Protein AF-A0A8T5HCG6-F1 (afdb_monomer_lite)

pLDDT: mean 71.58, std 20.63, range [33.31, 95.06]

Foldseek 3Di:
DPDPDDPPVVVVVVVVVVVVVVVPCQDPDAWKWKQFPNWTWIDHRQKTWTADPVRWIWIQHLQAIWTWAADPVGTDTDGPDRPRNPPSVLVVVCVVVQADPPRGGMDMDGDPDDDPVRVVCCVPCVVVVVPDPVVVVVVVD

Radius of gyration: 20.38 Å; chains: 1; bounding box: 42×38×75 Å

Secondary structure (DSSP, 8-state):
---SSSSHHHHHHHHHHHHHHSSS------EEEEEETTEEEEEETTEEEEE-TTS-EEEEETTEEEEEEEETTEEEEEEEE--TTHHHHHHHHHHHHTEETTTEE-EEEE-SS--HHHHHHHHHHHHHHSS-HHHHHHTT-

Sequence (141 aa):
MKKILLIVIIVALLGGALYVLTANDEPLIDDYVCKINEVDYYTHRGLVFLESKEGEEYIYTDFGVYQRKETRDGWILKIHSNNKNSAYTTVFKWIEAGEHPMAGKIKCKTFDTNPEGLQTFVDTHQMLFKIDEEKFKEIEE

Structure (mmCIF, N/CA/C/O backbone):
data_AF-A0A8T5HCG6-F1
#
_entry.id   AF-A0A8T5HCG6-F1
#
loop_
_atom_site.group_PDB
_atom_site.id
_atom_site.type_symbol
_atom_site.label_atom_id
_atom_site.label_alt_id
_atom_site.label_comp_id
_atom_site.label_asym_id
_atom_site.label_entity_id
_atom_site.label_seq_id
_atom_site.pdbx_PDB_ins_code
_atom_site.Cartn_x
_atom_site.Cartn_y
_atom_site.Cartn_z
_atom_site.occupancy
_atom_site.B_iso_or_equiv
_atom_site.auth_seq_id
_atom_site.auth_comp_id
_atom_site.auth_asym_id
_atom_site.auth_atom_id
_atom_site.pdbx_PDB_model_num
ATOM 1 N N . MET A 1 1 ? 25.851 13.483 -56.332 1.00 45.41 1 MET A N 1
ATOM 2 C CA . MET A 1 1 ? 25.786 14.024 -54.955 1.00 45.41 1 MET A CA 1
ATOM 3 C C . MET A 1 1 ? 24.323 14.146 -54.538 1.00 45.41 1 MET A C 1
ATOM 5 O O . MET A 1 1 ? 23.690 15.099 -54.957 1.00 45.41 1 MET A O 1
ATOM 9 N N . LYS A 1 2 ? 23.748 13.144 -53.853 1.00 47.28 2 LYS A N 1
ATOM 10 C CA . LYS A 1 2 ? 22.361 13.146 -53.318 1.00 47.28 2 LYS A CA 1
ATOM 11 C C . LYS A 1 2 ? 22.117 11.849 -52.517 1.00 47.28 2 LYS A C 1
ATOM 13 O O . LYS A 1 2 ? 21.382 10.988 -52.972 1.00 47.28 2 LYS A O 1
ATOM 18 N N . LYS A 1 3 ? 22.808 11.631 -51.388 1.00 46.78 3 LYS A N 1
ATOM 19 C CA . LYS A 1 3 ? 22.551 10.468 -50.494 1.00 46.78 3 LYS A CA 1
ATOM 20 C C . LYS A 1 3 ? 22.836 10.720 -49.002 1.00 46.78 3 LYS A C 1
ATOM 22 O O . LYS A 1 3 ? 22.959 9.773 -48.242 1.00 46.78 3 LYS A O 1
ATOM 27 N N . ILE A 1 4 ? 22.918 11.975 -48.557 1.00 51.75 4 ILE A N 1
ATOM 28 C CA . ILE A 1 4 ? 23.166 12.299 -47.141 1.00 51.75 4 ILE A CA 1
ATOM 29 C C . ILE A 1 4 ? 22.197 13.404 -46.714 1.00 51.75 4 ILE A C 1
ATOM 31 O O . ILE A 1 4 ? 22.594 14.526 -46.441 1.00 51.75 4 ILE A O 1
ATOM 35 N N . LEU A 1 5 ? 20.894 13.129 -46.775 1.00 45.59 5 LEU A N 1
ATOM 36 C CA . LEU A 1 5 ? 19.886 14.019 -46.184 1.00 45.59 5 LEU A CA 1
ATOM 37 C C . LEU A 1 5 ? 18.588 13.277 -45.825 1.00 45.59 5 LEU A C 1
ATOM 39 O O . LEU A 1 5 ? 17.509 13.850 -45.892 1.00 45.59 5 LEU A O 1
ATOM 43 N N . LEU A 1 6 ? 18.677 11.982 -45.503 1.00 44.53 6 LEU A N 1
ATOM 44 C CA . LEU A 1 6 ? 17.494 11.180 -45.157 1.00 44.53 6 LEU A CA 1
ATOM 45 C C . LEU A 1 6 ? 17.616 10.409 -43.838 1.00 44.53 6 LEU A C 1
ATOM 47 O O . LEU A 1 6 ? 16.671 9.740 -43.443 1.00 44.53 6 LEU A O 1
ATOM 51 N N . ILE A 1 7 ? 18.750 10.515 -43.139 1.00 46.38 7 ILE A N 1
ATOM 52 C CA . ILE A 1 7 ? 18.980 9.771 -41.888 1.00 46.38 7 ILE A CA 1
ATOM 53 C C . ILE A 1 7 ? 18.686 10.633 -40.648 1.00 46.38 7 ILE A C 1
ATOM 55 O O . ILE A 1 7 ? 18.326 10.102 -39.606 1.00 46.38 7 ILE A O 1
ATOM 59 N N . VAL A 1 8 ? 18.725 11.966 -40.755 1.00 44.16 8 VAL A N 1
ATOM 60 C CA . VAL A 1 8 ? 18.524 12.848 -39.587 1.00 44.16 8 VAL A CA 1
ATOM 61 C C . VAL A 1 8 ? 17.040 13.032 -39.225 1.00 44.16 8 VAL A C 1
ATOM 63 O O . VAL A 1 8 ? 16.716 13.259 -38.066 1.00 44.16 8 VAL A O 1
ATOM 66 N N . ILE A 1 9 ? 16.113 12.858 -40.174 1.00 43.97 9 ILE A N 1
ATOM 67 C CA . ILE A 1 9 ? 14.672 13.064 -39.920 1.00 43.97 9 ILE A CA 1
ATOM 68 C C . ILE A 1 9 ? 14.012 11.823 -39.288 1.00 43.97 9 ILE A C 1
ATOM 70 O O . ILE A 1 9 ? 13.065 11.954 -38.517 1.00 43.97 9 ILE A O 1
ATOM 74 N N . ILE A 1 10 ? 14.543 10.620 -39.530 1.00 44.94 10 ILE A N 1
ATOM 75 C CA . ILE A 1 10 ? 13.970 9.377 -38.982 1.00 44.94 10 ILE A CA 1
ATOM 76 C C . ILE A 1 10 ? 14.291 9.224 -37.485 1.00 44.94 10 ILE A C 1
ATOM 78 O O . ILE A 1 10 ? 13.461 8.730 -36.726 1.00 44.94 10 ILE A O 1
ATOM 82 N N . VAL A 1 11 ? 15.445 9.718 -37.026 1.00 44.50 11 VAL A N 1
ATOM 83 C CA . VAL A 1 11 ? 15.828 9.630 -35.604 1.00 44.50 11 VAL A CA 1
ATOM 84 C C . VAL A 1 11 ? 15.055 10.638 -34.741 1.00 44.50 11 VAL A C 1
ATOM 86 O O . VAL A 1 11 ? 14.708 10.327 -33.605 1.00 44.50 11 VAL A O 1
ATOM 89 N N . ALA A 1 12 ? 14.694 11.806 -35.284 1.00 43.84 12 ALA A N 1
ATOM 90 C CA . ALA A 1 12 ? 13.930 12.814 -34.543 1.00 43.84 12 ALA A CA 1
ATOM 91 C C . ALA A 1 12 ? 12.440 12.449 -34.377 1.00 43.84 12 ALA A C 1
ATOM 93 O O . ALA A 1 12 ? 11.852 12.743 -33.338 1.00 43.84 12 ALA A O 1
ATOM 94 N N . LEU A 1 13 ? 11.835 11.765 -35.357 1.00 41.88 13 LEU A N 1
ATOM 95 C CA . LEU A 1 13 ? 10.433 11.333 -35.269 1.00 41.88 13 LEU A CA 1
ATOM 96 C C . LEU A 1 13 ? 10.245 10.073 -34.413 1.00 41.88 13 LEU A C 1
ATOM 98 O O . LEU A 1 13 ? 9.227 9.959 -33.738 1.00 41.88 13 LEU A O 1
ATOM 102 N N . LEU A 1 14 ? 11.224 9.163 -34.372 1.00 43.00 14 LEU A N 1
ATOM 103 C CA . LEU A 1 14 ? 11.157 7.989 -33.493 1.00 43.00 14 LEU A CA 1
ATOM 104 C C . LEU A 1 14 ? 11.483 8.332 -32.033 1.00 43.00 14 LEU A C 1
ATOM 106 O O . LEU A 1 14 ? 10.837 7.802 -31.137 1.00 43.00 14 LEU A O 1
ATOM 110 N N . GLY A 1 15 ? 12.420 9.253 -31.779 1.00 38.19 15 GLY A N 1
ATOM 111 C CA . GLY A 1 15 ? 12.734 9.697 -30.415 1.00 38.19 15 GLY A CA 1
ATOM 112 C C . GLY A 1 15 ? 11.633 10.561 -29.790 1.00 38.19 15 GLY A C 1
ATOM 113 O O . GLY A 1 15 ? 11.306 10.385 -28.620 1.00 38.19 15 GLY A O 1
ATOM 114 N N . GLY A 1 16 ? 11.020 11.455 -30.576 1.00 36.78 16 GLY A N 1
ATOM 115 C CA . GLY A 1 16 ? 9.930 12.316 -30.108 1.00 36.78 16 GLY A CA 1
ATOM 116 C C . GLY A 1 16 ? 8.605 11.577 -29.909 1.00 36.78 16 GLY A C 1
ATOM 117 O O . GLY A 1 16 ? 7.895 11.860 -28.952 1.00 36.78 16 GLY A O 1
ATOM 118 N N . ALA A 1 17 ? 8.284 10.592 -30.757 1.00 39.59 17 ALA A N 1
ATOM 119 C CA . ALA A 1 17 ? 7.066 9.796 -30.602 1.00 39.59 17 ALA A CA 1
ATOM 120 C C . ALA A 1 17 ? 7.168 8.752 -29.476 1.00 39.59 17 ALA A C 1
ATOM 122 O O . ALA A 1 17 ? 6.157 8.469 -28.839 1.00 39.59 17 ALA A O 1
ATOM 123 N N . LEU A 1 18 ? 8.365 8.220 -29.177 1.00 37.97 18 LEU A N 1
ATOM 124 C CA . LEU A 1 18 ? 8.540 7.370 -27.993 1.00 37.97 18 LEU A CA 1
ATOM 125 C C . LEU A 1 18 ? 8.436 8.167 -26.687 1.00 37.97 18 LEU A C 1
ATOM 127 O O . LEU A 1 18 ? 7.856 7.662 -25.736 1.00 37.97 18 LEU A O 1
ATOM 131 N N . TYR A 1 19 ? 8.930 9.409 -26.639 1.00 39.81 19 TYR A N 1
ATOM 132 C CA . TYR A 1 19 ? 8.864 10.216 -25.413 1.00 39.81 19 TYR A CA 1
ATOM 133 C C . TYR A 1 19 ? 7.443 10.709 -25.089 1.00 39.81 19 TYR A C 1
ATOM 135 O O . TYR A 1 19 ? 7.106 10.938 -23.932 1.00 39.81 19 TYR A O 1
ATOM 143 N N . VAL A 1 20 ? 6.583 10.843 -26.106 1.00 36.59 20 VAL A N 1
ATOM 144 C CA . VAL A 1 20 ? 5.169 11.224 -25.924 1.00 36.59 20 VAL A CA 1
ATOM 145 C C . VAL A 1 20 ? 4.284 10.015 -25.574 1.00 36.59 20 VAL A C 1
ATOM 147 O O . VAL A 1 20 ? 3.180 10.200 -25.073 1.00 36.59 20 VAL A O 1
ATOM 150 N N . LEU A 1 21 ? 4.772 8.780 -25.745 1.00 36.62 21 LEU A N 1
ATOM 151 C CA . LEU A 1 21 ? 4.100 7.574 -25.240 1.00 36.62 21 LEU A CA 1
ATOM 152 C C . LEU A 1 21 ? 4.445 7.248 -23.780 1.00 36.62 21 LEU A C 1
ATOM 154 O O . LEU A 1 21 ? 3.695 6.513 -23.158 1.00 36.62 21 LEU A O 1
ATOM 158 N N . THR A 1 22 ? 5.515 7.819 -23.222 1.00 40.72 22 THR A N 1
ATOM 159 C CA . THR A 1 22 ? 5.927 7.614 -21.816 1.00 40.72 22 THR A CA 1
ATOM 160 C C . THR A 1 22 ? 5.470 8.738 -20.877 1.00 40.72 22 THR A C 1
ATOM 162 O O . THR A 1 22 ? 5.982 8.883 -19.773 1.00 40.72 22 THR A O 1
ATOM 165 N N . ALA A 1 23 ? 4.566 9.609 -21.334 1.00 36.47 23 ALA A N 1
ATOM 166 C CA . ALA A 1 23 ? 4.023 10.720 -20.543 1.00 36.47 23 ALA A CA 1
ATOM 167 C C . ALA A 1 23 ? 2.548 10.510 -20.151 1.00 36.47 23 ALA A C 1
ATOM 169 O O . ALA A 1 23 ? 1.916 11.428 -19.638 1.00 36.47 23 ALA A O 1
ATOM 170 N N . ASN A 1 24 ? 2.023 9.305 -20.393 1.00 36.78 24 ASN A N 1
ATOM 171 C CA . ASN A 1 24 ? 0.665 8.880 -20.046 1.00 36.78 24 ASN A CA 1
ATOM 172 C C . ASN A 1 24 ? 0.663 7.560 -19.247 1.00 36.78 24 ASN A C 1
ATOM 174 O O . ASN A 1 24 ? -0.345 6.857 -19.221 1.00 36.78 24 ASN A O 1
ATOM 178 N N . ASP A 1 25 ? 1.795 7.215 -18.627 1.00 42.94 25 ASP A N 1
ATOM 179 C CA . ASP A 1 25 ? 1.958 5.996 -17.835 1.00 42.94 25 ASP A CA 1
ATOM 180 C C . ASP A 1 25 ? 1.242 6.148 -16.481 1.00 42.94 25 ASP A C 1
ATOM 182 O O . ASP A 1 25 ? 1.854 6.399 -15.443 1.00 42.94 25 ASP A O 1
ATOM 186 N N . GLU A 1 26 ? -0.084 5.989 -16.488 1.00 40.03 26 GLU A N 1
ATOM 187 C CA . GLU A 1 26 ? -0.766 5.416 -15.327 1.00 40.03 26 GLU A CA 1
ATOM 188 C C . GLU A 1 26 ? -0.042 4.101 -14.966 1.00 40.03 26 GLU A C 1
ATOM 190 O O . GLU A 1 26 ? 0.268 3.316 -15.870 1.00 40.03 26 GLU A O 1
ATOM 195 N N . PRO A 1 27 ? 0.274 3.826 -13.689 1.00 43.41 27 PRO A N 1
ATOM 196 C CA . PRO A 1 27 ? 1.024 2.626 -13.338 1.00 43.41 27 PRO A CA 1
ATOM 197 C C . PRO A 1 27 ? 0.304 1.336 -13.780 1.00 43.41 27 PRO A C 1
ATOM 199 O O . PRO A 1 27 ? -0.755 0.977 -13.269 1.00 43.41 27 PRO A O 1
ATOM 202 N N . LEU A 1 28 ? 0.939 0.619 -14.714 1.00 46.25 28 LEU A N 1
ATOM 203 C CA . LEU A 1 28 ? 0.532 -0.636 -15.373 1.00 46.25 28 LEU A CA 1
ATOM 204 C C . LEU A 1 28 ? 0.674 -1.894 -14.480 1.00 46.25 28 LEU A C 1
ATOM 206 O O . LEU A 1 28 ? 1.230 -2.906 -14.907 1.00 46.25 28 LEU A O 1
ATOM 210 N N . ILE A 1 29 ? 0.238 -1.866 -13.218 1.00 50.94 29 ILE A N 1
ATOM 211 C CA . ILE A 1 29 ? 0.454 -2.988 -12.281 1.00 50.94 29 ILE A CA 1
ATOM 212 C C . ILE A 1 29 ? -0.794 -3.171 -11.399 1.00 50.94 29 ILE A C 1
ATOM 214 O O . ILE A 1 29 ? -0.907 -2.559 -10.340 1.00 50.94 29 ILE A O 1
ATOM 218 N N . ASP A 1 30 ? -1.754 -3.986 -11.858 1.00 67.62 30 ASP A N 1
ATOM 219 C CA . ASP A 1 30 ? -3.096 -4.012 -11.250 1.00 67.62 30 ASP A CA 1
ATOM 220 C C . ASP A 1 30 ? -3.168 -4.712 -9.883 1.00 67.62 30 ASP A C 1
ATOM 222 O O . ASP A 1 30 ? -3.776 -4.136 -8.991 1.00 67.62 30 ASP A O 1
ATOM 226 N N . ASP A 1 31 ? -2.523 -5.869 -9.672 1.00 84.12 31 ASP A N 1
ATOM 227 C CA . ASP A 1 31 ? -2.605 -6.624 -8.405 1.00 84.12 31 ASP A CA 1
ATOM 228 C C . ASP A 1 31 ? -1.385 -7.539 -8.195 1.00 84.12 31 ASP A C 1
ATOM 230 O O . ASP A 1 31 ? -1.310 -8.645 -8.740 1.00 84.12 31 ASP A O 1
ATOM 234 N N . TYR A 1 32 ? -0.401 -7.095 -7.406 1.00 88.94 32 TYR A N 1
ATOM 235 C CA . TYR A 1 32 ? 0.795 -7.887 -7.091 1.00 88.94 32 TYR A CA 1
ATOM 236 C C . TYR A 1 32 ? 1.128 -7.857 -5.610 1.00 88.94 32 TYR A C 1
ATOM 238 O O . TYR A 1 32 ? 0.946 -6.857 -4.927 1.00 88.94 32 TYR A O 1
ATOM 246 N N . VAL A 1 33 ? 1.675 -8.964 -5.121 1.00 93.12 33 VAL A N 1
ATOM 247 C CA . VAL A 1 33 ? 2.308 -9.041 -3.811 1.00 93.12 33 VAL A CA 1
ATOM 248 C C . VAL A 1 33 ? 3.803 -9.249 -4.001 1.00 93.12 33 VAL A C 1
ATOM 250 O O . VAL A 1 33 ? 4.240 -10.198 -4.661 1.00 93.12 33 VAL A O 1
ATOM 253 N N . CYS A 1 34 ? 4.586 -8.340 -3.435 1.00 92.06 34 CYS A N 1
ATOM 254 C CA . CYS A 1 34 ? 6.037 -8.326 -3.499 1.00 92.06 34 CYS A CA 1
ATOM 255 C C . CYS A 1 34 ? 6.617 -8.537 -2.105 1.00 92.06 34 CYS A C 1
ATOM 257 O O . CYS A 1 34 ? 6.281 -7.809 -1.174 1.00 92.06 34 CYS A O 1
ATOM 259 N N . LYS A 1 35 ? 7.527 -9.504 -1.959 1.00 91.88 35 LYS A N 1
ATOM 260 C CA . LYS A 1 35 ? 8.210 -9.723 -0.680 1.00 91.88 35 LYS A CA 1
ATOM 261 C C . LYS A 1 35 ? 9.464 -8.856 -0.590 1.00 91.88 35 LYS A C 1
ATOM 263 O O . LYS A 1 35 ? 10.391 -9.035 -1.383 1.00 91.88 35 LYS A O 1
ATOM 268 N N . ILE A 1 36 ? 9.512 -7.959 0.393 1.00 91.38 36 ILE A N 1
ATOM 269 C CA . ILE A 1 36 ? 10.648 -7.072 0.678 1.00 91.38 36 ILE A CA 1
ATOM 270 C C . ILE A 1 36 ? 10.979 -7.193 2.170 1.00 91.38 36 ILE A C 1
ATOM 272 O O . ILE A 1 36 ? 10.129 -6.945 3.015 1.00 91.38 36 ILE A O 1
ATOM 276 N N . ASN A 1 37 ? 12.211 -7.583 2.522 1.00 89.00 37 ASN A N 1
ATOM 277 C CA . ASN A 1 37 ? 12.649 -7.738 3.925 1.00 89.00 37 ASN A CA 1
ATOM 278 C C . ASN A 1 37 ? 11.721 -8.610 4.809 1.00 89.00 37 ASN A C 1
ATOM 280 O O . ASN A 1 37 ? 11.521 -8.315 5.991 1.00 89.00 37 ASN A O 1
ATOM 284 N N . GLU A 1 38 ? 11.186 -9.701 4.248 1.00 88.94 38 GLU A N 1
ATOM 285 C CA . GLU A 1 38 ? 10.196 -10.600 4.877 1.00 88.94 38 GLU A CA 1
ATOM 286 C C . GLU A 1 38 ? 8.807 -9.996 5.126 1.00 88.94 38 GLU A C 1
ATOM 288 O O . GLU A 1 38 ? 7.992 -10.622 5.796 1.00 88.94 38 GLU A O 1
ATOM 293 N N . VAL A 1 39 ? 8.519 -8.824 4.565 1.00 92.12 39 VAL A N 1
ATOM 294 C CA . VAL A 1 39 ? 7.196 -8.196 4.595 1.00 92.12 39 VAL A CA 1
ATOM 295 C C . VAL A 1 39 ? 6.573 -8.278 3.206 1.00 92.12 39 VAL A C 1
ATOM 297 O O . VAL A 1 39 ? 7.259 -8.079 2.199 1.00 92.12 39 VAL A O 1
ATOM 300 N N . ASP A 1 40 ? 5.284 -8.596 3.159 1.00 93.69 40 ASP A N 1
ATOM 301 C CA . ASP A 1 40 ? 4.510 -8.658 1.925 1.00 93.69 40 ASP A CA 1
ATOM 302 C C . ASP A 1 40 ? 3.888 -7.282 1.638 1.00 93.69 40 ASP A C 1
ATOM 304 O O . ASP A 1 40 ? 3.128 -6.745 2.443 1.00 93.69 40 ASP A O 1
ATOM 308 N N . TYR A 1 41 ? 4.233 -6.715 0.482 1.00 93.56 41 TYR A N 1
ATOM 309 C CA . TYR A 1 41 ? 3.725 -5.441 -0.022 1.00 93.56 41 TYR A CA 1
ATOM 310 C C . TYR A 1 41 ? 2.734 -5.718 -1.148 1.00 93.56 41 TYR A C 1
ATOM 312 O O . TYR A 1 41 ? 3.122 -6.218 -2.203 1.00 93.56 41 TYR A O 1
ATOM 320 N N . TYR A 1 42 ? 1.468 -5.395 -0.919 1.00 93.06 42 TYR A N 1
ATOM 321 C CA . TYR A 1 42 ? 0.359 -5.578 -1.848 1.00 93.06 42 TYR A CA 1
ATOM 322 C C . TYR A 1 42 ? 0.130 -4.288 -2.629 1.00 93.06 42 TYR A C 1
ATOM 324 O O . TYR A 1 42 ? -0.239 -3.270 -2.051 1.00 93.06 42 TYR A O 1
ATOM 332 N N . THR A 1 43 ? 0.345 -4.313 -3.938 1.00 88.31 43 THR A N 1
ATOM 333 C CA . THR A 1 43 ? 0.064 -3.191 -4.835 1.00 88.31 43 THR A CA 1
ATOM 334 C C . THR A 1 43 ? -1.304 -3.381 -5.474 1.00 88.31 43 THR A C 1
ATOM 336 O O . THR A 1 43 ? -1.522 -4.426 -6.084 1.00 88.31 43 THR A O 1
ATOM 339 N N . HIS A 1 44 ? -2.190 -2.389 -5.366 1.00 85.81 44 HIS A N 1
ATOM 340 C CA . HIS A 1 44 ? -3.525 -2.418 -5.973 1.00 85.81 44 HIS A CA 1
ATOM 341 C C . HIS A 1 44 ? -3.892 -1.042 -6.532 1.00 85.81 44 HIS A C 1
ATOM 343 O O . HIS A 1 44 ? -4.149 -0.121 -5.766 1.00 85.81 44 HIS A O 1
ATOM 349 N N . ARG A 1 45 ? -3.965 -0.859 -7.853 1.00 78.12 45 ARG A N 1
ATOM 350 C CA . ARG A 1 45 ? -4.498 0.386 -8.461 1.00 78.12 45 ARG A CA 1
ATOM 351 C C . ARG A 1 45 ? -3.990 1.696 -7.821 1.00 78.12 45 ARG A C 1
ATOM 353 O O . ARG A 1 45 ? -4.782 2.518 -7.357 1.00 78.12 45 ARG A O 1
ATOM 360 N N . GLY A 1 46 ? -2.675 1.871 -7.756 1.00 74.44 46 GLY A N 1
ATOM 361 C CA . GLY A 1 46 ? -2.079 3.106 -7.232 1.00 74.44 46 GLY A CA 1
ATOM 362 C C . GLY A 1 46 ? -2.005 3.209 -5.702 1.00 74.44 46 GLY A C 1
ATOM 363 O O . GLY A 1 46 ? -1.807 4.292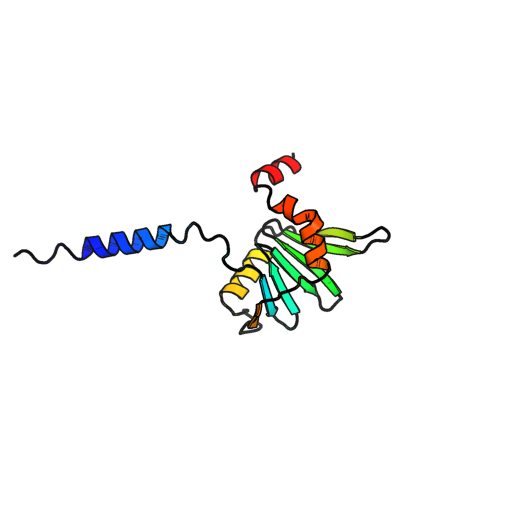 -5.158 1.00 74.44 46 GLY A O 1
ATOM 364 N N . LEU A 1 47 ? -2.166 2.096 -4.983 1.00 84.00 47 LEU A N 1
ATOM 365 C CA . LEU A 1 47 ? -1.904 2.018 -3.545 1.00 84.00 47 LEU A CA 1
ATOM 366 C C . LEU A 1 47 ? -0.924 0.887 -3.235 1.00 84.00 47 LEU A C 1
ATOM 368 O O . LEU A 1 47 ? -0.855 -0.106 -3.964 1.00 84.00 47 LEU A O 1
ATOM 372 N N . VAL A 1 48 ? -0.214 1.016 -2.116 1.00 90.00 48 VAL A N 1
ATOM 373 C CA . VAL A 1 48 ? 0.552 -0.084 -1.521 1.00 90.00 48 VAL A CA 1
ATOM 374 C C . VAL A 1 48 ? 0.057 -0.357 -0.107 1.00 90.00 48 VAL A C 1
ATOM 376 O O . VAL A 1 48 ? 0.074 0.530 0.740 1.00 90.00 48 VAL A O 1
ATOM 379 N N . PHE A 1 49 ? -0.363 -1.586 0.157 1.00 92.94 49 PHE A N 1
ATOM 380 C CA . PHE A 1 49 ? -0.722 -2.079 1.479 1.00 92.94 49 PHE A CA 1
ATOM 381 C C . PHE A 1 49 ? 0.371 -3.001 2.017 1.00 92.94 49 PHE A C 1
ATOM 383 O O . PHE A 1 49 ? 0.941 -3.797 1.273 1.00 92.94 49 PHE A O 1
ATOM 390 N N . LEU A 1 50 ? 0.646 -2.926 3.314 1.00 95.06 50 LEU A N 1
ATOM 391 C CA . LEU A 1 50 ? 1.472 -3.908 4.008 1.00 95.06 50 LEU A CA 1
ATOM 392 C C . LEU A 1 50 ? 1.029 -4.069 5.462 1.00 95.06 50 LEU A C 1
ATOM 394 O O . LEU A 1 50 ? 0.473 -3.149 6.059 1.00 95.06 50 LEU A O 1
ATOM 398 N N . GLU A 1 51 ? 1.373 -5.209 6.042 1.00 93.69 51 GLU A N 1
ATOM 399 C CA . GLU A 1 51 ? 1.296 -5.458 7.479 1.00 93.69 51 GLU A CA 1
ATOM 400 C C . GLU A 1 51 ? 2.723 -5.511 8.039 1.00 93.69 51 GLU A C 1
ATOM 402 O O . GLU A 1 51 ? 3.589 -6.212 7.505 1.00 93.69 51 GLU A O 1
ATOM 407 N N . SER A 1 52 ? 3.013 -4.730 9.079 1.00 89.06 52 SER A N 1
ATOM 408 C CA . SER A 1 52 ? 4.321 -4.765 9.732 1.00 89.06 52 SER A CA 1
ATOM 409 C C . SER A 1 52 ? 4.506 -6.060 10.523 1.00 89.06 52 SER A C 1
ATOM 411 O O . SER A 1 52 ? 3.568 -6.811 10.776 1.00 89.06 52 SER A O 1
ATOM 413 N N . LYS A 1 53 ? 5.733 -6.322 10.981 1.00 86.19 53 LYS A N 1
ATOM 414 C CA . LYS A 1 53 ? 6.028 -7.509 11.806 1.00 86.19 53 LYS A CA 1
ATOM 415 C C . LYS A 1 53 ? 5.291 -7.506 13.147 1.00 86.19 53 LYS A C 1
ATOM 417 O O . LYS A 1 53 ? 5.159 -8.548 13.779 1.00 86.19 53 LYS A O 1
ATOM 422 N N . GLU A 1 54 ? 4.853 -6.333 13.580 1.00 88.25 54 GLU A N 1
ATOM 423 C CA . GLU A 1 54 ? 4.090 -6.089 14.796 1.00 88.25 54 GLU A CA 1
ATOM 424 C C . GLU A 1 54 ? 2.570 -6.194 14.574 1.00 88.25 54 GLU A C 1
ATOM 426 O O . GLU A 1 54 ? 1.820 -6.018 15.531 1.00 88.25 54 GLU A O 1
ATOM 431 N N . GLY A 1 55 ? 2.118 -6.494 13.349 1.00 88.12 55 GLY A N 1
ATOM 432 C CA . GLY A 1 55 ? 0.700 -6.598 12.987 1.00 88.12 55 GLY A CA 1
ATOM 433 C C . GLY A 1 55 ? 0.043 -5.260 12.641 1.00 88.12 55 GLY A C 1
ATOM 434 O O . GLY A 1 55 ? -1.178 -5.168 12.575 1.00 88.12 55 GLY A O 1
ATOM 435 N N . GLU A 1 56 ? 0.832 -4.199 12.457 1.00 91.94 56 GLU A N 1
ATOM 436 C CA . GLU A 1 56 ? 0.299 -2.881 12.120 1.00 91.94 56 GLU A CA 1
ATOM 437 C C . GLU A 1 56 ? 0.077 -2.766 10.613 1.00 91.94 56 GLU A C 1
ATOM 439 O O . GLU A 1 56 ? 0.999 -2.943 9.816 1.00 91.94 56 GLU A O 1
ATOM 444 N N . GLU A 1 57 ? -1.142 -2.422 10.220 1.00 93.75 57 GLU A N 1
ATOM 445 C CA . GLU A 1 57 ? -1.528 -2.310 8.819 1.00 93.75 57 GLU A CA 1
ATOM 446 C C . GLU A 1 57 ? -1.323 -0.888 8.298 1.00 93.75 57 GLU A C 1
ATOM 448 O O . GLU A 1 57 ? -1.858 0.086 8.842 1.00 93.75 57 GLU A O 1
ATOM 453 N N . TYR A 1 58 ? -0.587 -0.770 7.195 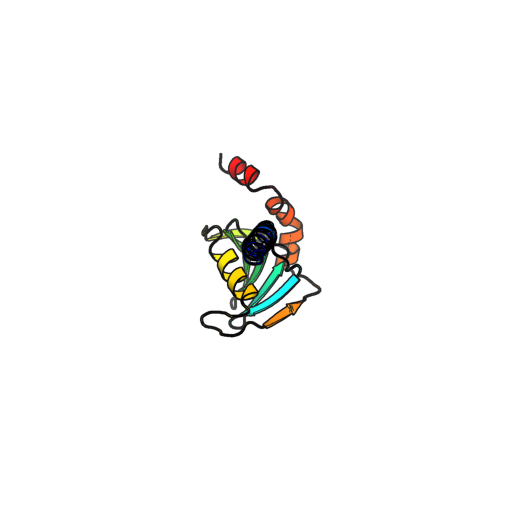1.00 92.44 58 TYR A N 1
ATOM 454 C CA . TYR A 1 58 ? -0.294 0.501 6.556 1.00 92.44 58 TYR A CA 1
ATOM 455 C C . TYR A 1 58 ? -0.742 0.542 5.106 1.00 92.44 58 TYR A C 1
ATOM 457 O O . TYR A 1 58 ? -0.648 -0.438 4.372 1.00 92.44 58 TYR A O 1
ATOM 465 N N . ILE A 1 59 ? -1.176 1.729 4.693 1.00 90.19 59 ILE A N 1
ATOM 466 C CA . ILE A 1 59 ? -1.650 2.021 3.348 1.00 90.19 59 ILE A CA 1
ATOM 467 C C . ILE A 1 59 ? -0.917 3.255 2.853 1.00 90.19 59 ILE A C 1
ATOM 469 O O . ILE A 1 59 ? -0.986 4.329 3.456 1.00 90.19 59 ILE A O 1
ATOM 473 N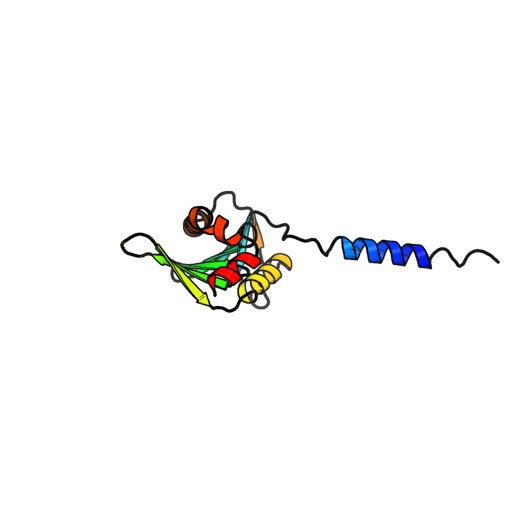 N . TYR A 1 60 ? -0.158 3.075 1.783 1.00 88.56 60 TYR A N 1
ATOM 474 C CA . TYR A 1 60 ? 0.653 4.103 1.157 1.00 88.56 60 TYR A CA 1
ATOM 475 C C . TYR A 1 60 ? -0.062 4.524 -0.119 1.00 88.56 60 TYR A C 1
ATOM 477 O O . TYR A 1 60 ? -0.343 3.693 -0.983 1.00 88.56 60 TYR A O 1
ATOM 485 N N . THR A 1 61 ? -0.337 5.814 -0.229 1.00 79.81 61 THR A N 1
ATOM 486 C CA . THR A 1 61 ? -0.900 6.441 -1.423 1.00 79.81 61 THR A CA 1
ATOM 487 C C . THR A 1 61 ? -0.037 7.640 -1.807 1.00 79.81 61 THR A C 1
ATOM 489 O O . THR A 1 61 ? 0.838 8.062 -1.040 1.00 79.81 61 THR A O 1
ATOM 492 N N . ASP A 1 62 ? -0.311 8.237 -2.962 1.00 74.31 62 ASP A N 1
ATOM 493 C CA . ASP A 1 62 ? 0.289 9.520 -3.351 1.00 74.31 62 ASP A CA 1
ATOM 494 C C . ASP A 1 62 ? 0.020 10.628 -2.308 1.00 74.31 62 ASP A C 1
ATOM 496 O O . ASP A 1 62 ? 0.857 11.486 -2.020 1.00 74.31 62 ASP A O 1
ATOM 500 N N . PHE A 1 63 ? -1.103 10.547 -1.595 1.00 72.12 63 PHE A N 1
ATOM 501 C CA . PHE A 1 63 ? -1.511 11.549 -0.608 1.00 72.12 63 PHE A CA 1
ATOM 502 C C . PHE A 1 63 ? -0.894 11.358 0.783 1.00 72.12 63 PHE A C 1
ATOM 504 O O . PHE A 1 63 ? -0.983 12.262 1.618 1.00 72.12 63 PHE A O 1
ATOM 511 N N . GLY A 1 64 ? -0.247 10.222 1.053 1.00 79.00 64 GLY A N 1
ATOM 512 C CA . GLY A 1 64 ? 0.450 9.987 2.314 1.00 79.00 64 GLY A CA 1
ATOM 513 C C . GLY A 1 64 ? 0.442 8.537 2.781 1.00 79.00 64 GLY A C 1
ATOM 514 O O . GLY A 1 64 ? 0.072 7.613 2.058 1.00 79.00 64 GLY A O 1
ATOM 515 N N . VAL A 1 65 ? 0.879 8.350 4.027 1.00 86.38 65 VAL A N 1
ATOM 516 C CA . VAL A 1 65 ? 0.892 7.043 4.689 1.00 86.38 65 VAL A CA 1
ATOM 517 C C . VAL A 1 65 ? -0.134 7.035 5.808 1.00 86.38 65 VAL A C 1
ATOM 519 O O . VAL A 1 65 ? -0.051 7.824 6.756 1.00 86.38 65 VAL A O 1
ATOM 522 N N . TYR A 1 66 ? -1.064 6.096 5.716 1.00 85.94 66 TYR A N 1
ATOM 523 C CA . TYR A 1 66 ? -2.134 5.888 6.676 1.00 85.94 66 TYR A CA 1
ATOM 524 C C . TYR A 1 66 ? -1.915 4.568 7.402 1.00 85.94 66 TYR A C 1
ATOM 526 O O . TYR A 1 66 ? -1.493 3.583 6.806 1.00 85.94 66 TYR A O 1
ATOM 534 N N . GLN A 1 67 ? -2.212 4.556 8.693 1.00 90.38 67 GLN A N 1
ATOM 535 C CA . GLN A 1 67 ? -2.257 3.355 9.512 1.00 90.38 67 GLN A CA 1
ATOM 536 C C . GLN A 1 67 ? -3.722 3.007 9.762 1.00 90.38 67 GLN A C 1
ATOM 538 O O . GLN A 1 67 ? -4.475 3.858 10.254 1.00 90.38 67 GLN A O 1
ATOM 543 N N . ARG A 1 68 ? -4.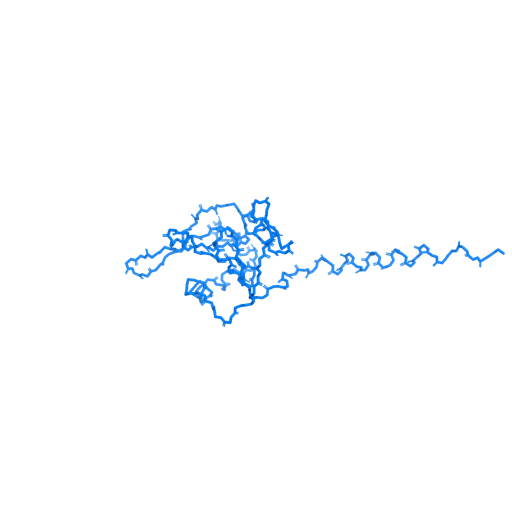125 1.774 9.446 1.00 88.19 68 ARG A N 1
ATOM 544 C CA . ARG A 1 68 ? -5.423 1.243 9.867 1.00 88.19 68 ARG A CA 1
ATOM 545 C C . ARG A 1 68 ? -5.287 0.792 11.316 1.00 88.19 68 ARG A C 1
ATOM 547 O O . ARG A 1 68 ? -4.400 0.020 11.656 1.00 88.19 68 ARG A O 1
ATOM 554 N N . LYS A 1 69 ? -6.154 1.314 12.181 1.00 85.56 69 LYS A N 1
ATOM 555 C CA . LYS A 1 69 ? -6.159 0.990 13.606 1.00 85.56 69 LYS A CA 1
ATOM 556 C C . LYS A 1 69 ? -7.536 0.521 14.029 1.00 85.56 69 LYS A C 1
ATOM 558 O O . LYS A 1 69 ? -8.511 1.258 13.883 1.00 85.56 69 LYS A O 1
ATOM 563 N N . GLU A 1 70 ? -7.599 -0.670 14.604 1.00 84.19 70 GLU A N 1
ATOM 564 C CA . GLU A 1 70 ? -8.825 -1.170 15.209 1.00 84.19 70 GLU A CA 1
ATOM 565 C C . GLU A 1 70 ? -9.234 -0.326 16.417 1.00 84.19 70 GLU A C 1
ATOM 567 O O . GLU A 1 70 ? -8.421 0.164 17.209 1.00 84.19 70 GLU A O 1
ATOM 572 N N . THR A 1 71 ? -10.538 -0.147 16.549 1.00 84.62 71 THR A N 1
ATOM 573 C CA . THR A 1 71 ? -11.183 0.533 17.663 1.00 84.62 71 THR A CA 1
ATOM 574 C C . THR A 1 71 ? -12.332 -0.330 18.165 1.00 84.62 71 THR A C 1
ATOM 576 O O . THR A 1 71 ? -12.710 -1.321 17.546 1.00 84.62 71 THR A O 1
ATOM 579 N N . ARG A 1 72 ? -12.931 0.055 19.292 1.00 86.31 72 ARG A N 1
ATOM 580 C CA . ARG A 1 72 ? -14.087 -0.664 19.834 1.00 86.31 72 ARG A CA 1
ATOM 581 C C . ARG A 1 72 ? -15.273 -0.714 18.860 1.00 86.31 72 ARG A C 1
ATOM 583 O O . ARG A 1 72 ? -16.019 -1.686 18.880 1.00 86.31 72 ARG A O 1
ATOM 590 N N . ASP A 1 73 ? -15.422 0.317 18.034 1.00 84.50 73 ASP A N 1
ATOM 591 C CA . ASP A 1 73 ? -16.575 0.510 17.151 1.00 84.50 73 ASP A CA 1
ATOM 592 C C . ASP A 1 73 ? -16.250 0.180 15.680 1.00 84.50 73 ASP A C 1
ATOM 594 O O . ASP A 1 73 ? -17.011 0.529 14.780 1.00 84.50 73 ASP A O 1
ATOM 598 N N . GLY A 1 74 ? -15.117 -0.485 15.420 1.00 83.56 74 GLY A N 1
ATOM 599 C CA . GLY A 1 74 ? -14.654 -0.835 14.077 1.00 83.56 74 GLY A CA 1
ATOM 600 C C . GLY A 1 74 ? -13.190 -0.466 13.890 1.00 83.56 74 GLY A C 1
ATOM 601 O O . GLY A 1 74 ? -12.322 -0.972 14.591 1.00 83.56 74 GLY A O 1
ATOM 602 N N . TRP A 1 75 ? -12.887 0.444 12.973 1.00 84.19 75 TRP A N 1
ATOM 603 C CA . TRP A 1 75 ? -11.516 0.869 12.691 1.00 84.19 75 TRP A CA 1
ATOM 604 C C . TRP A 1 75 ? -11.469 2.332 12.253 1.00 84.19 75 TRP A C 1
ATOM 606 O O . TRP A 1 75 ? -12.474 2.910 11.843 1.00 84.19 75 TRP A O 1
ATOM 616 N N . ILE A 1 76 ? -10.283 2.926 12.344 1.00 81.75 76 ILE A N 1
ATOM 617 C CA . ILE A 1 76 ? -9.992 4.275 11.855 1.00 81.75 76 ILE A CA 1
ATOM 618 C C . ILE A 1 76 ? -8.737 4.267 10.983 1.00 81.75 76 ILE A C 1
ATOM 620 O O . ILE A 1 76 ? -7.862 3.417 11.157 1.00 81.75 76 ILE A O 1
ATOM 624 N N . LEU A 1 77 ? -8.622 5.250 10.090 1.00 82.19 77 LEU A N 1
ATOM 625 C CA . LEU A 1 77 ? -7.359 5.585 9.435 1.00 82.19 77 LEU A CA 1
ATOM 626 C C . LEU A 1 77 ? -6.722 6.754 10.164 1.00 82.19 77 LEU A C 1
ATOM 628 O O . LEU A 1 77 ? -7.304 7.833 10.275 1.00 82.19 77 LEU A O 1
ATOM 632 N N . LYS A 1 78 ? -5.505 6.544 10.651 1.00 83.50 78 LYS A N 1
ATOM 633 C CA . LYS A 1 78 ? -4.689 7.600 11.236 1.00 83.50 78 LYS A CA 1
ATOM 634 C C . LYS A 1 78 ? -3.576 7.955 10.263 1.00 83.50 78 LYS A C 1
ATOM 636 O O . LYS A 1 78 ? -2.854 7.069 9.815 1.00 83.50 78 LYS A O 1
ATOM 641 N N . ILE A 1 79 ? -3.393 9.244 9.977 1.00 81.88 79 ILE A N 1
ATOM 642 C CA . ILE A 1 79 ? -2.208 9.704 9.243 1.00 81.88 79 ILE A CA 1
ATOM 643 C C . ILE A 1 79 ? -0.980 9.343 10.081 1.00 81.88 79 ILE A C 1
ATOM 645 O O . ILE A 1 79 ? -0.818 9.819 11.207 1.00 81.88 79 ILE A O 1
ATOM 649 N N . HIS A 1 80 ? -0.144 8.468 9.536 1.00 80.81 80 HIS A N 1
ATOM 650 C CA . HIS A 1 80 ? 1.098 8.045 10.164 1.00 80.81 80 HIS A CA 1
ATOM 651 C C . HIS A 1 80 ? 2.248 8.961 9.743 1.00 80.81 80 HIS A C 1
ATOM 653 O O . HIS A 1 80 ? 3.062 9.368 10.568 1.00 80.81 80 HIS A O 1
ATOM 659 N N . SER A 1 81 ? 2.287 9.333 8.462 1.00 72.44 81 SER A N 1
ATOM 660 C CA . SER A 1 81 ? 3.262 10.278 7.928 1.00 72.44 81 SER A CA 1
ATOM 661 C C . SER A 1 81 ? 2.642 11.132 6.827 1.00 72.44 81 SER A C 1
ATOM 663 O O . SER A 1 81 ? 1.962 10.619 5.939 1.00 72.44 81 SER A O 1
ATOM 665 N N . ASN A 1 82 ? 2.911 12.438 6.876 1.00 58.28 82 ASN A N 1
ATOM 666 C CA . ASN A 1 82 ? 2.494 13.416 5.870 1.00 58.28 82 ASN A CA 1
ATOM 667 C C . ASN A 1 82 ? 3.513 13.557 4.726 1.00 58.28 82 ASN A C 1
ATOM 669 O O . ASN A 1 82 ? 3.509 14.568 4.026 1.00 58.28 82 ASN A O 1
ATOM 673 N N . ASN A 1 83 ? 4.399 12.574 4.545 1.00 59.62 83 ASN A N 1
ATOM 674 C CA . ASN A 1 83 ? 5.416 12.585 3.500 1.00 59.62 83 ASN A CA 1
ATOM 675 C C . ASN A 1 83 ? 4.782 12.216 2.142 1.00 59.62 83 ASN A C 1
ATOM 677 O O . ASN A 1 83 ? 5.062 11.152 1.581 1.00 59.62 83 ASN A O 1
ATOM 681 N N . LYS A 1 84 ? 3.864 13.087 1.682 1.00 54.62 84 LYS A N 1
ATOM 682 C CA . LYS A 1 84 ? 3.115 13.018 0.416 1.00 54.62 84 LYS A CA 1
ATOM 683 C C . LYS A 1 84 ? 4.078 12.619 -0.711 1.00 54.62 84 LYS A C 1
ATOM 685 O O . LYS A 1 84 ? 5.204 13.118 -0.765 1.00 54.62 84 LYS A O 1
ATOM 690 N N . ASN A 1 85 ? 3.677 11.671 -1.551 1.00 56.00 85 ASN A N 1
ATOM 691 C CA . ASN A 1 85 ? 4.452 11.040 -2.628 1.00 56.00 85 ASN A CA 1
ATOM 692 C C . ASN A 1 85 ? 5.730 10.277 -2.229 1.00 56.00 85 ASN A C 1
ATOM 694 O O . ASN A 1 85 ? 6.078 9.318 -2.906 1.00 56.00 85 ASN A O 1
ATOM 698 N N . SER A 1 86 ? 6.438 10.619 -1.151 1.00 64.56 86 SER A N 1
ATOM 699 C CA . SER A 1 86 ? 7.765 10.061 -0.853 1.00 64.56 86 SER A CA 1
ATOM 700 C C . SER A 1 86 ? 7.744 8.553 -0.604 1.00 64.56 86 SER A C 1
ATOM 702 O O . SER A 1 86 ? 8.487 7.823 -1.260 1.00 64.56 86 SER A O 1
ATOM 704 N N . ALA A 1 87 ? 6.924 8.076 0.334 1.00 70.19 87 ALA A N 1
ATOM 705 C CA . ALA A 1 87 ? 6.941 6.669 0.732 1.00 70.19 87 ALA A CA 1
ATOM 706 C C . ALA A 1 87 ? 6.354 5.764 -0.359 1.00 70.19 87 ALA A C 1
ATOM 708 O O . ALA A 1 87 ? 6.995 4.792 -0.757 1.00 70.19 87 ALA A O 1
ATOM 709 N N . TYR A 1 88 ? 5.184 6.133 -0.890 1.00 77.31 88 TYR A N 1
ATOM 710 C CA . TYR A 1 88 ? 4.535 5.421 -1.988 1.00 77.31 88 TYR A CA 1
ATOM 711 C C . TYR A 1 88 ? 5.431 5.366 -3.233 1.00 77.31 88 TYR A C 1
ATOM 713 O O . TYR A 1 88 ? 5.789 4.274 -3.669 1.00 77.31 88 TYR A O 1
ATOM 721 N N . THR A 1 89 ? 5.908 6.515 -3.732 1.00 75.81 89 THR A N 1
ATOM 722 C CA . THR A 1 89 ? 6.765 6.560 -4.932 1.00 75.81 89 THR A CA 1
ATOM 723 C C . THR A 1 89 ? 8.058 5.776 -4.726 1.00 75.81 89 THR A C 1
ATOM 725 O O . THR A 1 89 ? 8.553 5.144 -5.655 1.00 75.81 89 THR A O 1
ATOM 728 N N . THR A 1 90 ? 8.638 5.808 -3.523 1.00 84.56 90 THR A N 1
ATOM 729 C CA . THR A 1 90 ? 9.871 5.061 -3.235 1.00 84.56 90 THR A CA 1
ATOM 730 C C . THR A 1 90 ? 9.636 3.557 -3.318 1.00 84.56 90 THR A C 1
ATOM 732 O O . THR A 1 90 ? 10.388 2.867 -4.003 1.00 84.56 90 THR A O 1
ATOM 735 N N . VAL A 1 91 ? 8.589 3.051 -2.661 1.00 84.38 91 VAL A N 1
ATOM 736 C CA . VAL A 1 91 ? 8.259 1.620 -2.697 1.00 84.38 91 VAL A CA 1
ATOM 737 C C . VAL A 1 91 ? 7.883 1.187 -4.108 1.00 84.38 91 VAL A C 1
ATOM 739 O O . VAL A 1 91 ? 8.363 0.155 -4.573 1.00 84.38 91 VAL A O 1
ATOM 742 N N . PHE A 1 92 ? 7.096 1.998 -4.811 1.00 82.94 92 PHE A N 1
ATOM 743 C CA . PHE A 1 92 ? 6.701 1.721 -6.183 1.00 82.94 92 PHE A CA 1
ATOM 744 C C . PHE A 1 92 ? 7.920 1.608 -7.109 1.00 82.94 92 PHE A C 1
ATOM 746 O O . PHE A 1 92 ? 8.083 0.595 -7.781 1.00 82.94 92 PHE A O 1
ATOM 753 N N . LYS A 1 93 ? 8.866 2.555 -7.028 1.00 84.75 93 LYS A N 1
ATOM 754 C CA . LYS A 1 93 ? 10.131 2.504 -7.783 1.00 84.75 93 LYS A CA 1
ATOM 755 C C . LYS A 1 93 ? 10.953 1.251 -7.499 1.00 84.75 93 LYS A C 1
ATOM 757 O O . LYS A 1 93 ? 11.579 0.717 -8.411 1.00 84.75 93 LYS A O 1
ATOM 762 N N . TRP A 1 94 ? 10.990 0.782 -6.251 1.00 88.31 94 TRP A N 1
ATOM 763 C CA . TRP A 1 94 ? 11.679 -0.470 -5.926 1.00 88.31 94 TRP A CA 1
ATOM 764 C C . TRP A 1 94 ? 11.003 -1.667 -6.588 1.00 88.31 94 TRP A C 1
ATOM 766 O O . TRP A 1 94 ? 11.687 -2.511 -7.166 1.00 88.31 94 TRP A O 1
ATOM 776 N N . ILE A 1 95 ? 9.672 -1.729 -6.526 1.00 86.44 95 ILE A N 1
ATOM 777 C CA . ILE A 1 95 ? 8.876 -2.802 -7.127 1.00 86.44 95 ILE A CA 1
ATOM 778 C C . ILE A 1 95 ? 9.047 -2.819 -8.650 1.00 86.44 95 ILE A C 1
ATOM 780 O O . ILE A 1 95 ? 9.342 -3.878 -9.201 1.00 86.44 95 ILE A O 1
ATOM 784 N N . GLU A 1 96 ? 8.963 -1.664 -9.313 1.00 83.31 96 GLU A N 1
ATOM 785 C CA . GLU A 1 96 ? 9.196 -1.533 -10.758 1.00 83.31 96 GLU A CA 1
ATOM 786 C C . GLU A 1 96 ? 10.617 -1.937 -11.162 1.00 83.31 96 GLU A C 1
ATOM 788 O O . GLU A 1 96 ? 10.813 -2.643 -12.151 1.00 83.31 96 GLU A O 1
ATOM 793 N N . ALA A 1 97 ? 11.621 -1.530 -10.378 1.00 86.75 97 ALA A N 1
ATOM 794 C CA . ALA A 1 97 ? 13.008 -1.925 -10.605 1.00 86.75 97 ALA A CA 1
ATOM 795 C C . ALA A 1 97 ? 13.264 -3.413 -10.299 1.00 86.75 97 ALA A C 1
ATOM 797 O O . ALA A 1 97 ? 14.274 -3.971 -10.731 1.00 86.75 97 ALA A O 1
ATOM 798 N N . GLY A 1 98 ? 12.380 -4.063 -9.535 1.00 87.50 98 GLY A N 1
ATOM 799 C CA . GLY A 1 98 ? 12.566 -5.426 -9.046 1.00 87.50 98 GLY A CA 1
ATOM 800 C C . GLY A 1 98 ? 13.725 -5.568 -8.051 1.00 87.50 98 GLY A C 1
ATOM 801 O O . GLY A 1 98 ? 14.252 -6.672 -7.877 1.00 87.50 98 GLY A O 1
ATOM 802 N N . GLU A 1 99 ? 14.142 -4.481 -7.396 1.00 91.81 99 GLU A N 1
ATOM 803 C CA . GLU A 1 99 ? 15.306 -4.446 -6.506 1.00 91.81 99 GLU A CA 1
ATOM 804 C C . GLU A 1 99 ? 15.147 -3.410 -5.381 1.00 91.81 99 GLU A C 1
ATOM 806 O O . GLU A 1 99 ? 14.781 -2.257 -5.603 1.00 91.81 99 GLU A O 1
ATOM 811 N N . HIS A 1 100 ? 15.461 -3.824 -4.152 1.00 92.00 100 HIS A N 1
ATOM 812 C CA . HIS A 1 100 ? 15.521 -2.970 -2.970 1.00 92.00 100 HIS A CA 1
ATOM 813 C C . HIS A 1 100 ? 16.989 -2.670 -2.621 1.00 92.00 100 HIS A C 1
ATOM 815 O O . HIS A 1 100 ? 17.782 -3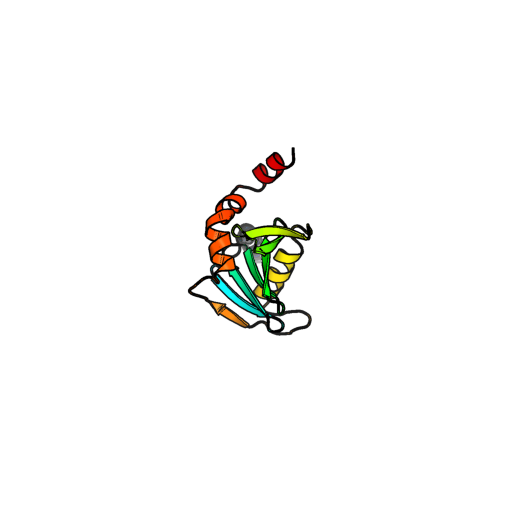.612 -2.517 1.00 92.00 100 HIS A O 1
ATOM 821 N N . PRO A 1 101 ? 17.360 -1.414 -2.302 1.00 88.31 101 PRO A N 1
ATOM 822 C CA . PRO A 1 101 ? 18.756 -0.996 -2.112 1.00 88.31 101 PRO A CA 1
ATOM 823 C C . PRO A 1 101 ? 19.515 -1.773 -1.028 1.00 88.31 101 PRO A C 1
ATOM 825 O O . PRO A 1 101 ? 20.737 -1.870 -1.076 1.00 88.31 101 PRO A O 1
ATOM 828 N N . MET A 1 102 ? 18.800 -2.322 -0.042 1.00 88.31 102 MET A N 1
ATOM 829 C CA . MET A 1 102 ? 19.389 -3.116 1.046 1.00 88.31 102 MET A CA 1
ATOM 830 C C . MET A 1 102 ? 18.980 -4.592 1.041 1.00 88.31 102 MET A C 1
ATOM 832 O O . MET A 1 102 ? 19.673 -5.406 1.640 1.00 88.31 102 MET A O 1
ATOM 836 N N . ALA A 1 103 ? 17.853 -4.939 0.409 1.00 86.94 103 ALA A N 1
ATOM 837 C CA . ALA A 1 103 ? 17.312 -6.306 0.455 1.00 86.94 103 ALA A CA 1
ATOM 838 C C . ALA A 1 103 ? 17.701 -7.112 -0.792 1.00 86.94 103 ALA A C 1
ATOM 840 O O . ALA A 1 103 ? 17.519 -8.327 -0.830 1.00 86.94 103 ALA A O 1
ATOM 841 N N . GLY A 1 104 ? 18.233 -6.432 -1.813 1.00 89.94 104 GLY A N 1
ATOM 842 C CA . GLY A 1 104 ? 18.517 -7.008 -3.114 1.00 89.94 104 GLY A CA 1
ATOM 843 C C . GLY A 1 104 ? 17.235 -7.278 -3.895 1.00 89.94 104 GLY A C 1
ATOM 844 O O . GLY A 1 104 ? 16.267 -6.519 -3.831 1.00 89.94 104 GLY A O 1
ATOM 845 N N . LYS A 1 105 ? 17.241 -8.368 -4.661 1.00 92.38 105 LYS A N 1
ATOM 846 C CA . LYS A 1 105 ? 16.188 -8.690 -5.625 1.00 92.38 105 LYS A CA 1
ATOM 847 C C . LYS A 1 105 ? 14.815 -8.875 -4.969 1.00 92.38 105 LYS A C 1
ATOM 849 O O . LYS A 1 105 ? 14.653 -9.712 -4.082 1.00 92.38 105 LYS A O 1
ATOM 854 N N . ILE A 1 106 ? 13.815 -8.180 -5.502 1.00 90.12 106 ILE A N 1
ATOM 855 C CA . ILE A 1 106 ? 12.410 -8.298 -5.109 1.00 90.12 106 ILE A CA 1
ATOM 856 C C . ILE A 1 106 ? 11.744 -9.383 -5.958 1.00 90.12 106 ILE A C 1
ATOM 858 O O . ILE A 1 106 ? 11.969 -9.492 -7.166 1.00 90.12 106 ILE A O 1
ATOM 862 N N . LYS A 1 107 ? 10.930 -10.222 -5.315 1.00 88.12 107 LYS A N 1
ATOM 863 C CA . LYS A 1 107 ? 10.097 -11.220 -5.992 1.00 88.12 107 LYS A CA 1
ATOM 864 C C . LYS A 1 107 ? 8.640 -10.835 -5.821 1.00 88.12 107 LYS A C 1
ATOM 866 O O . LYS A 1 107 ? 8.168 -10.747 -4.689 1.00 88.12 107 LYS A O 1
ATOM 871 N N . CYS A 1 108 ? 7.955 -10.667 -6.944 1.00 91.12 108 CYS A N 1
ATOM 872 C CA . CYS A 1 108 ? 6.534 -10.369 -6.989 1.00 91.12 108 CYS A CA 1
ATOM 873 C C . CYS A 1 108 ? 5.768 -11.521 -7.641 1.00 91.12 108 CYS A C 1
ATOM 875 O O . CYS A 1 108 ? 6.304 -12.247 -8.482 1.00 91.12 108 CYS A O 1
ATOM 877 N N . LYS A 1 109 ? 4.511 -11.681 -7.246 1.00 90.38 109 LYS A N 1
ATOM 878 C CA . LYS A 1 109 ? 3.530 -12.565 -7.883 1.00 90.38 109 LYS A CA 1
ATOM 879 C C . LYS A 1 109 ? 2.176 -11.868 -7.879 1.00 90.38 109 LYS A C 1
ATOM 881 O O . LYS A 1 109 ? 1.954 -10.995 -7.046 1.00 90.38 109 LYS A O 1
ATOM 886 N N . THR A 1 110 ? 1.283 -12.264 -8.770 1.00 89.75 110 THR A N 1
ATOM 887 C CA . THR A 1 110 ? -0.106 -11.807 -8.712 1.00 89.75 110 THR A CA 1
ATOM 888 C C . THR A 1 110 ? -0.799 -12.374 -7.472 1.00 89.75 110 THR A C 1
ATOM 890 O O . THR A 1 110 ? -0.408 -13.433 -6.961 1.00 89.75 110 THR A O 1
ATOM 893 N N . PHE A 1 111 ? -1.815 -11.674 -6.975 1.00 86.81 111 PHE A N 1
ATOM 894 C CA . PHE A 1 111 ? -2.740 -12.202 -5.974 1.00 86.81 111 PHE A CA 1
ATOM 895 C C . PHE A 1 111 ? -4.171 -12.126 -6.511 1.00 86.81 111 PHE A C 1
ATOM 897 O O . PHE A 1 111 ? -4.512 -11.201 -7.237 1.00 86.81 111 PHE A O 1
ATOM 904 N N . ASP A 1 112 ? -5.004 -13.098 -6.138 1.00 86.19 112 ASP A N 1
ATOM 905 C CA . ASP A 1 112 ? -6.407 -13.161 -6.578 1.00 86.19 112 ASP A CA 1
ATOM 906 C C . ASP A 1 112 ? -7.379 -12.639 -5.508 1.00 86.19 112 ASP A C 1
ATOM 908 O O . ASP A 1 112 ? -8.582 -12.522 -5.734 1.00 86.19 112 ASP A O 1
ATOM 912 N N . THR A 1 113 ? -6.890 -12.396 -4.291 1.00 87.38 113 THR A N 1
ATOM 913 C CA . THR A 1 113 ? -7.710 -11.978 -3.151 1.00 87.38 113 THR A CA 1
ATOM 914 C C . THR A 1 113 ? -6.961 -10.947 -2.325 1.00 87.38 113 THR A C 1
ATOM 916 O O . THR A 1 113 ? -5.820 -11.182 -1.924 1.00 87.38 113 THR A O 1
ATOM 919 N N . ASN A 1 114 ? -7.621 -9.818 -2.066 1.00 88.69 114 ASN A N 1
ATOM 920 C CA . ASN A 1 114 ? -7.103 -8.778 -1.190 1.00 88.69 114 ASN A CA 1
ATOM 921 C C . ASN A 1 114 ? -7.025 -9.286 0.260 1.00 88.69 114 ASN A C 1
ATOM 923 O O . ASN A 1 114 ? -7.966 -9.941 0.720 1.00 88.69 114 ASN A O 1
ATOM 927 N N . PRO A 1 115 ? -5.966 -8.949 1.016 1.00 91.56 115 PRO A N 1
ATOM 928 C CA . PRO A 1 115 ? -5.999 -9.080 2.467 1.00 91.56 115 PRO A CA 1
ATOM 929 C C . PRO A 1 115 ? -7.122 -8.213 3.057 1.00 91.56 115 PRO A C 1
ATOM 931 O O . PRO A 1 115 ? -7.511 -7.198 2.476 1.00 91.56 115 PRO A O 1
ATOM 934 N N . GLU A 1 116 ? -7.650 -8.612 4.217 1.00 90.19 116 GLU A N 1
ATOM 935 C CA . GLU A 1 116 ? -8.845 -8.005 4.823 1.00 90.19 116 GLU A CA 1
ATOM 936 C C . GLU A 1 116 ? -8.714 -6.487 5.012 1.00 90.19 116 GLU A C 1
ATOM 938 O O . GLU A 1 116 ? -9.625 -5.743 4.635 1.00 90.19 116 GLU A O 1
ATOM 943 N N . GLY A 1 117 ? -7.574 -6.014 5.530 1.00 88.38 117 GLY A N 1
ATOM 944 C CA . GLY A 1 117 ? -7.298 -4.587 5.702 1.00 88.38 117 GLY A CA 1
ATOM 945 C C . GLY A 1 117 ? -7.309 -3.811 4.382 1.00 88.38 117 GLY A C 1
ATOM 946 O O . GLY A 1 117 ? -7.912 -2.737 4.303 1.00 88.38 117 GLY A O 1
ATOM 947 N N . LEU A 1 118 ? -6.725 -4.383 3.321 1.00 89.38 118 LEU A N 1
ATOM 948 C CA . LEU A 1 118 ? -6.752 -3.797 1.979 1.00 89.38 118 LEU A CA 1
ATOM 949 C C . LEU A 1 118 ? -8.174 -3.760 1.413 1.00 89.38 118 LEU A C 1
ATOM 951 O O . LEU A 1 118 ? -8.619 -2.710 0.952 1.00 89.38 118 LEU A O 1
ATOM 955 N N . GLN A 1 119 ? -8.905 -4.874 1.479 1.00 89.19 119 GLN A N 1
ATOM 956 C CA . GLN A 1 119 ? -10.277 -4.947 0.973 1.00 89.19 119 GLN A CA 1
ATOM 957 C C . GLN A 1 119 ? -11.177 -3.928 1.680 1.00 89.19 119 GLN A C 1
ATOM 959 O O . GLN A 1 119 ? -11.879 -3.153 1.036 1.00 89.19 119 GLN A O 1
ATOM 964 N N . THR A 1 120 ? -11.072 -3.864 3.007 1.00 85.50 120 THR A N 1
ATOM 965 C CA . THR A 1 120 ? -11.805 -2.918 3.849 1.00 85.50 120 THR A CA 1
ATOM 966 C C . THR A 1 120 ? -11.540 -1.469 3.440 1.00 85.50 120 THR A C 1
ATOM 968 O O . THR A 1 120 ? -12.471 -0.666 3.343 1.00 85.50 120 THR A O 1
ATOM 971 N N . PHE A 1 121 ? -10.278 -1.117 3.181 1.00 82.38 121 PHE A N 1
ATOM 972 C CA . PHE A 1 121 ? -9.924 0.215 2.701 1.00 82.38 121 PHE A CA 1
ATOM 973 C C . PHE A 1 121 ? -10.488 0.494 1.309 1.00 82.38 121 PHE A C 1
ATOM 975 O O . PHE A 1 121 ? -11.046 1.569 1.076 1.00 82.38 121 PHE A O 1
ATOM 982 N N . VAL A 1 122 ? -10.373 -0.469 0.392 1.00 82.19 122 VAL A N 1
ATOM 983 C CA . VAL A 1 122 ? -10.889 -0.340 -0.972 1.00 82.19 122 VAL A CA 1
ATOM 984 C C . VAL A 1 122 ? -12.394 -0.064 -0.956 1.00 82.19 122 VAL A C 1
ATOM 986 O O . VAL A 1 122 ? -12.846 0.893 -1.584 1.00 82.19 122 VAL A O 1
ATOM 989 N N . ASP A 1 123 ? -13.146 -0.821 -0.160 1.00 82.50 123 ASP A N 1
ATOM 990 C CA . ASP A 1 123 ? -14.606 -0.725 -0.085 1.00 82.50 123 ASP A CA 1
ATOM 991 C C . ASP A 1 123 ? -15.101 0.604 0.497 1.00 82.50 123 ASP A C 1
ATOM 993 O O . ASP A 1 123 ? -16.194 1.067 0.168 1.00 82.50 123 ASP A O 1
ATOM 997 N N . THR A 1 124 ? -14.307 1.240 1.358 1.00 76.50 124 THR A N 1
ATOM 998 C CA . THR A 1 124 ? -14.748 2.412 2.128 1.00 76.50 124 THR A CA 1
ATOM 999 C C . THR A 1 124 ? -14.124 3.728 1.671 1.00 76.50 124 THR A C 1
ATOM 1001 O O . THR A 1 124 ? -14.770 4.767 1.785 1.00 76.50 124 THR A O 1
ATOM 1004 N N . HIS A 1 125 ? -12.893 3.710 1.151 1.00 72.69 125 HIS A N 1
ATOM 1005 C CA . HIS A 1 125 ? -12.114 4.922 0.885 1.00 72.69 125 HIS A CA 1
ATOM 1006 C C . HIS A 1 125 ? -11.529 5.001 -0.531 1.00 72.69 125 HIS A C 1
ATOM 1008 O O . HIS A 1 125 ? -11.150 6.099 -0.929 1.00 72.69 125 HIS A O 1
ATOM 1014 N N . GLN A 1 126 ? -11.507 3.932 -1.347 1.00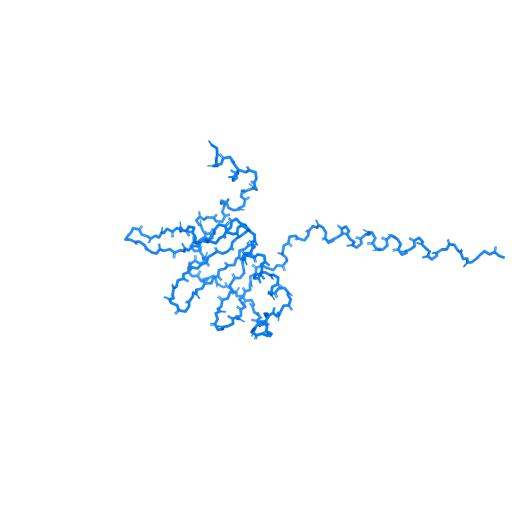 65.38 126 GLN A N 1
ATOM 1015 C CA . GLN A 1 126 ? -10.975 4.026 -2.725 1.00 65.38 126 GLN A CA 1
ATOM 1016 C C . GLN A 1 126 ? -11.692 5.107 -3.547 1.00 65.38 126 GLN A C 1
ATOM 1018 O O . GLN A 1 126 ? -11.063 5.788 -4.353 1.00 65.38 126 GLN A O 1
ATOM 1023 N N . MET A 1 127 ? -12.994 5.313 -3.320 1.00 58.44 127 MET A N 1
ATOM 1024 C CA . MET A 1 127 ? -13.742 6.389 -3.977 1.00 58.44 127 MET A CA 1
ATOM 1025 C C . MET A 1 127 ? -13.217 7.783 -3.618 1.00 58.44 127 MET A C 1
ATOM 1027 O O . MET A 1 127 ? -13.234 8.646 -4.483 1.00 58.44 127 MET A O 1
ATOM 1031 N N . LEU A 1 128 ? -12.708 8.001 -2.402 1.00 55.41 128 LEU A N 1
ATOM 1032 C CA . LEU A 1 128 ? -12.141 9.287 -1.976 1.00 55.41 128 LEU A CA 1
ATOM 1033 C C . LEU A 1 128 ? -10.794 9.585 -2.644 1.00 55.41 128 LEU A C 1
ATOM 1035 O O . LEU A 1 128 ? -10.460 10.748 -2.827 1.00 55.41 128 LEU A O 1
ATOM 1039 N N . PHE A 1 129 ? -10.054 8.549 -3.043 1.00 54.25 129 PHE A N 1
ATOM 1040 C CA . PHE A 1 129 ? -8.768 8.680 -3.738 1.00 54.25 129 PHE A CA 1
ATOM 1041 C C . PHE A 1 129 ? -8.892 8.657 -5.268 1.00 54.25 129 PHE A C 1
ATOM 1043 O O . PHE A 1 129 ? -7.972 9.073 -5.959 1.00 54.25 129 PHE A O 1
ATOM 1050 N N . LYS A 1 130 ? -10.035 8.205 -5.808 1.00 50.09 130 LYS A N 1
ATOM 1051 C CA . LYS A 1 130 ? -10.414 8.400 -7.222 1.00 50.09 130 LYS A CA 1
ATOM 1052 C C . LYS A 1 130 ? -10.979 9.791 -7.507 1.00 50.09 130 LYS A C 1
ATOM 1054 O O . LYS A 1 130 ? -11.216 10.131 -8.664 1.00 50.09 130 LYS A O 1
ATOM 1059 N N . ILE A 1 131 ? -11.269 10.563 -6.464 1.00 45.19 131 ILE A N 1
ATOM 1060 C CA . ILE A 1 131 ? -11.622 11.965 -6.606 1.00 45.19 131 ILE A CA 1
ATOM 1061 C C . ILE A 1 131 ? -10.310 12.718 -6.844 1.00 45.19 131 ILE A C 1
ATOM 1063 O O . ILE A 1 131 ? -9.462 12.759 -5.960 1.00 45.19 131 ILE A O 1
ATOM 1067 N N . ASP A 1 132 ? -10.188 13.254 -8.058 1.00 50.25 132 ASP A N 1
ATOM 1068 C CA . ASP A 1 132 ? -9.168 14.180 -8.563 1.00 50.25 132 ASP A CA 1
ATOM 1069 C C . ASP A 1 132 ? -8.420 14.968 -7.471 1.00 50.25 132 ASP A C 1
ATOM 1071 O O . ASP A 1 132 ? -9.049 15.508 -6.553 1.00 50.25 132 ASP A O 1
ATOM 1075 N N . GLU A 1 133 ? -7.096 15.110 -7.629 1.00 45.91 133 GLU A N 1
ATOM 1076 C CA . GLU A 1 133 ? -6.197 15.928 -6.786 1.00 45.91 133 GLU A CA 1
ATOM 1077 C C . GLU A 1 133 ? -6.798 17.302 -6.415 1.00 45.91 133 GLU A C 1
ATOM 1079 O O . GLU A 1 133 ? -6.498 17.862 -5.357 1.00 45.91 133 GLU A O 1
ATOM 1084 N N . GLU A 1 134 ? -7.669 17.842 -7.274 1.00 42.78 134 GLU A N 1
ATOM 1085 C CA . GLU A 1 134 ? -8.365 19.115 -7.105 1.00 42.78 134 GLU A CA 1
ATOM 1086 C C . GLU A 1 134 ? -9.326 19.168 -5.905 1.00 42.78 134 GLU A C 1
ATOM 1088 O O . GLU A 1 134 ? -9.314 20.171 -5.193 1.00 42.78 134 GLU A O 1
ATOM 1093 N N . LYS A 1 135 ? -10.107 18.120 -5.592 1.00 41.62 135 LYS A N 1
ATOM 1094 C CA . LYS A 1 135 ? -11.047 18.209 -4.448 1.00 41.62 135 LYS A CA 1
ATOM 1095 C C . LYS A 1 135 ? -10.380 18.005 -3.096 1.00 41.62 135 LYS A C 1
ATOM 1097 O O . LYS A 1 135 ? -10.919 18.440 -2.083 1.00 41.62 135 LYS A O 1
ATOM 1102 N N . PHE A 1 136 ? -9.214 17.361 -3.050 1.00 38.00 136 PHE A N 1
ATOM 1103 C CA . PHE A 1 136 ? -8.473 17.234 -1.794 1.00 38.00 136 PHE A CA 1
ATOM 1104 C C . PHE A 1 136 ? -7.954 18.596 -1.304 1.00 38.00 136 PHE A C 1
ATOM 1106 O O . PHE A 1 136 ? -7.828 18.790 -0.099 1.00 38.00 136 PHE A O 1
ATOM 1113 N N . LYS A 1 137 ? -7.725 19.558 -2.214 1.00 39.28 137 LYS A N 1
ATOM 1114 C CA . LYS A 1 137 ? -7.421 20.954 -1.854 1.00 39.28 137 LYS A CA 1
ATOM 1115 C C . LYS A 1 137 ? -8.623 21.685 -1.252 1.00 39.28 137 LYS A C 1
ATOM 1117 O O . LYS A 1 137 ? -8.431 22.469 -0.336 1.00 39.28 137 LYS A O 1
ATOM 1122 N N . GLU A 1 138 ? -9.843 21.399 -1.709 1.00 37.09 138 GLU A N 1
ATOM 1123 C CA . GLU A 1 138 ? -11.067 22.035 -1.186 1.00 37.09 138 GLU A CA 1
ATOM 1124 C C . GLU A 1 138 ? -11.446 21.567 0.229 1.00 37.09 138 GLU A C 1
ATOM 1126 O O . GLU A 1 138 ? -12.179 22.259 0.920 1.00 37.09 138 GLU A O 1
ATOM 1131 N N . ILE A 1 139 ? -10.968 20.401 0.679 1.00 39.19 139 ILE A N 1
ATOM 1132 C CA . ILE A 1 139 ? -11.223 19.896 2.043 1.00 39.19 139 ILE A CA 1
ATOM 1133 C C . ILE A 1 139 ? -10.250 20.525 3.069 1.00 39.19 139 ILE A C 1
ATOM 1135 O O . ILE A 1 139 ? -10.485 20.440 4.274 1.00 39.19 139 ILE A O 1
ATOM 1139 N N . GLU A 1 140 ? -9.169 21.169 2.610 1.00 33.31 140 GLU A N 1
ATOM 1140 C CA . GLU A 1 140 ? -8.192 21.876 3.454 1.00 33.31 140 GLU A CA 1
ATOM 1141 C C . GLU A 1 140 ? -8.469 23.401 3.590 1.00 33.31 140 GLU A C 1
ATOM 1143 O O . GLU A 1 140 ? -7.720 24.068 4.309 1.00 33.31 140 GLU A O 1
ATOM 1148 N N . GLU A 1 141 ? -9.542 23.946 2.988 1.00 33.38 141 GLU A N 1
ATOM 1149 C CA . GLU A 1 141 ? -10.022 25.345 3.147 1.00 33.38 141 GLU A CA 1
ATOM 1150 C C . GLU A 1 141 ? -11.392 25.436 3.848 1.00 33.38 141 GLU A C 1
ATOM 1152 O O . GLU A 1 141 ? -11.587 26.406 4.622 1.00 33.38 141 GLU A O 1
#